Protein AF-A0A383SBF8-F1 (afdb_monomer)

Radius of gyration: 22.17 Å; Cα contacts (8 Å, |Δi|>4): 206; chains: 1; bounding box: 54×42×81 Å

pLDDT: mean 82.2, std 21.2, range [31.5, 98.69]

Structure (mmCIF, N/CA/C/O backbone):
data_AF-A0A383SBF8-F1
#
_entry.id   AF-A0A383SBF8-F1
#
loop_
_atom_site.group_PDB
_atom_site.id
_atom_site.type_symbol
_atom_site.label_atom_id
_atom_site.label_alt_id
_atom_site.label_comp_id
_atom_site.label_asym_id
_atom_site.label_entity_id
_atom_site.label_seq_id
_atom_site.pdbx_PDB_ins_code
_atom_site.Cartn_x
_atom_site.Cartn_y
_atom_site.Cartn_z
_atom_site.occupancy
_atom_site.B_iso_or_equiv
_atom_site.auth_seq_id
_atom_site.auth_comp_id
_atom_site.auth_asym_id
_atom_site.auth_atom_id
_atom_site.pdbx_PDB_model_num
ATOM 1 N N . MET A 1 1 ? 37.308 0.893 66.656 1.00 46.59 1 MET A N 1
ATOM 2 C CA . MET A 1 1 ? 37.696 0.322 65.347 1.00 46.59 1 MET A CA 1
ATOM 3 C C . MET A 1 1 ? 36.769 -0.837 65.009 1.00 46.59 1 MET A C 1
ATOM 5 O O . MET A 1 1 ? 36.796 -1.820 65.734 1.00 46.59 1 MET A O 1
ATOM 9 N N . ARG A 1 2 ? 35.959 -0.712 63.950 1.00 36.44 2 ARG A N 1
ATOM 10 C CA . ARG A 1 2 ? 35.568 -1.777 63.000 1.00 36.44 2 ARG A CA 1
ATOM 11 C C . ARG A 1 2 ? 34.685 -1.135 61.919 1.00 36.44 2 ARG A C 1
ATOM 13 O O . ARG A 1 2 ? 33.618 -0.617 62.218 1.00 36.44 2 ARG A O 1
ATOM 20 N N . ARG A 1 3 ? 35.213 -1.096 60.694 1.00 41.00 3 ARG A N 1
ATOM 21 C CA . ARG A 1 3 ? 34.527 -0.748 59.439 1.00 41.00 3 ARG A CA 1
ATOM 22 C C . ARG A 1 3 ? 33.856 -2.009 58.883 1.00 41.00 3 ARG A C 1
ATOM 24 O O . ARG A 1 3 ? 34.514 -3.041 58.927 1.00 41.00 3 ARG A O 1
ATOM 31 N N . VAL A 1 4 ? 32.664 -1.890 58.290 1.00 41.56 4 VAL A N 1
ATOM 32 C CA . VAL A 1 4 ? 32.116 -2.754 57.210 1.00 41.56 4 VAL A CA 1
ATOM 33 C C . VAL A 1 4 ? 31.088 -1.885 56.447 1.00 41.56 4 VAL A C 1
ATOM 35 O O . VAL A 1 4 ? 30.124 -1.449 57.061 1.00 41.56 4 VAL A O 1
ATOM 38 N N . ILE A 1 5 ? 31.452 -1.227 55.339 1.00 41.72 5 ILE A N 1
ATOM 39 C CA . ILE A 1 5 ? 31.302 -1.589 53.905 1.00 41.72 5 ILE A CA 1
ATOM 40 C C . ILE A 1 5 ? 29.841 -1.724 53.419 1.00 41.72 5 ILE A C 1
ATOM 42 O O . ILE A 1 5 ? 29.125 -2.647 53.790 1.00 41.72 5 ILE A O 1
ATOM 46 N N . THR A 1 6 ? 29.478 -0.793 52.530 1.00 43.06 6 THR A N 1
ATOM 47 C CA . THR A 1 6 ? 28.297 -0.693 51.652 1.00 43.06 6 THR A CA 1
ATOM 48 C C . THR A 1 6 ? 28.365 -1.654 50.462 1.00 43.06 6 THR A C 1
ATOM 50 O O . THR A 1 6 ? 29.420 -1.685 49.844 1.00 43.06 6 THR A O 1
ATOM 53 N N . VAL A 1 7 ? 27.251 -2.304 50.084 1.00 38.41 7 VAL A N 1
ATOM 54 C CA . VAL A 1 7 ? 26.750 -2.649 48.716 1.00 38.41 7 VAL A CA 1
ATOM 55 C C . VAL A 1 7 ? 25.300 -3.135 48.940 1.00 38.41 7 VAL A C 1
ATOM 57 O O . VAL A 1 7 ? 25.074 -3.842 49.911 1.00 38.41 7 VAL A O 1
ATOM 60 N N . GLY A 1 8 ? 24.235 -2.857 48.193 1.00 31.50 8 GLY A N 1
ATOM 61 C CA . GLY A 1 8 ? 23.952 -2.191 46.926 1.00 31.50 8 GLY A CA 1
ATOM 62 C C . GLY A 1 8 ? 22.516 -2.610 46.549 1.00 31.50 8 GLY A C 1
ATOM 63 O O . GLY A 1 8 ? 22.103 -3.719 46.880 1.00 31.50 8 GLY A O 1
ATOM 64 N N . ALA A 1 9 ? 21.739 -1.747 45.896 1.00 42.06 9 ALA A N 1
ATOM 65 C CA . ALA A 1 9 ? 20.480 -2.141 45.262 1.00 42.06 9 ALA A CA 1
ATOM 66 C C . ALA A 1 9 ? 20.470 -1.570 43.842 1.00 42.06 9 ALA A C 1
ATOM 68 O O . ALA A 1 9 ? 20.679 -0.375 43.637 1.00 42.06 9 ALA A O 1
ATOM 69 N N . ILE A 1 10 ? 20.341 -2.480 42.880 1.00 43.59 10 ILE A N 1
ATOM 70 C CA . ILE A 1 10 ? 20.483 -2.278 41.439 1.00 43.59 10 ILE A CA 1
ATOM 71 C C . ILE A 1 10 ? 19.151 -1.795 40.840 1.00 43.59 10 ILE A C 1
ATOM 73 O O . ILE A 1 10 ? 18.074 -2.176 41.289 1.00 43.59 10 ILE A O 1
ATOM 77 N N . LEU A 1 11 ? 19.290 -0.945 39.823 1.00 42.75 11 LEU A N 1
ATOM 78 C CA . LEU A 1 11 ? 18.299 -0.319 38.943 1.00 42.75 11 LEU A CA 1
ATOM 79 C C . LEU A 1 11 ? 17.355 -1.297 38.213 1.00 42.75 11 LEU A C 1
ATOM 81 O O . LEU A 1 11 ? 17.805 -2.330 37.729 1.00 42.75 11 LEU A O 1
ATOM 85 N N . ALA A 1 12 ? 16.105 -0.875 37.990 1.00 41.22 12 ALA A N 1
ATOM 86 C CA . ALA A 1 12 ? 15.278 -1.157 36.801 1.00 41.22 12 ALA A CA 1
ATOM 87 C C . ALA A 1 12 ? 14.037 -0.240 36.869 1.00 41.22 12 ALA A C 1
ATOM 89 O O . ALA A 1 12 ? 13.464 -0.088 37.939 1.00 41.22 12 ALA A O 1
ATOM 90 N N . GLY A 1 13 ? 13.541 0.436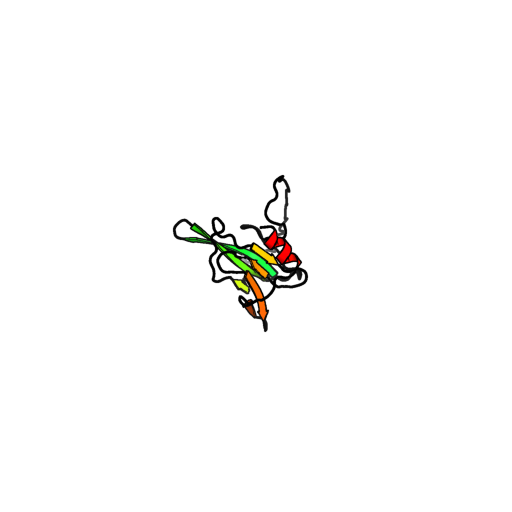 35.841 1.00 34.66 13 GLY A N 1
ATOM 91 C CA . GLY A 1 13 ? 13.870 0.532 34.429 1.00 34.66 13 GLY A CA 1
ATOM 92 C C . GLY A 1 13 ? 13.059 1.712 33.872 1.00 34.66 13 GLY A C 1
ATOM 93 O O . GLY A 1 13 ? 12.042 2.116 34.432 1.00 34.66 13 GLY A O 1
ATOM 94 N N . VAL A 1 14 ? 13.588 2.318 32.823 1.00 42.81 14 VAL A N 1
ATOM 95 C CA . VAL A 1 14 ? 13.196 3.602 32.241 1.00 42.81 14 VAL A CA 1
ATOM 96 C C . VAL A 1 14 ? 11.816 3.523 31.570 1.00 42.81 14 VAL A C 1
ATOM 98 O O . VAL A 1 14 ? 11.639 2.756 30.631 1.00 42.81 14 VAL A O 1
ATOM 101 N N . ALA A 1 15 ? 10.857 4.347 32.002 1.00 38.09 15 ALA A N 1
ATOM 102 C CA . ALA A 1 15 ? 9.624 4.605 31.257 1.00 38.09 15 ALA A CA 1
ATOM 103 C C . ALA A 1 15 ? 9.811 5.880 30.422 1.00 38.09 15 ALA A C 1
ATOM 105 O O . ALA A 1 15 ? 9.608 6.989 30.912 1.00 38.09 15 ALA A O 1
ATOM 106 N N . VAL A 1 16 ? 10.250 5.733 29.171 1.00 40.31 16 VAL A N 1
ATOM 107 C CA . VAL A 1 16 ? 10.229 6.833 28.196 1.00 40.31 16 VAL A CA 1
ATOM 108 C C . VAL A 1 1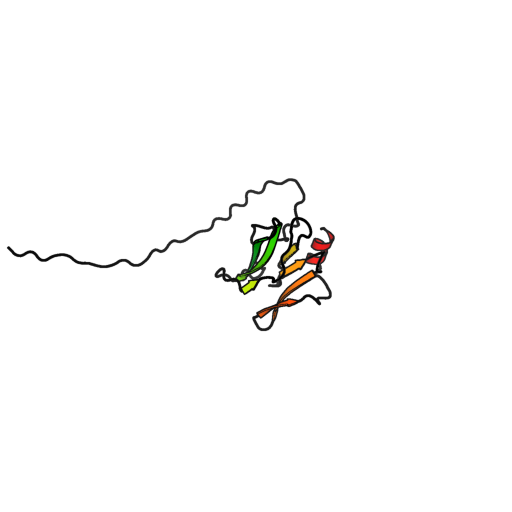6 ? 8.897 6.755 27.463 1.00 40.31 16 VAL A C 1
ATOM 110 O O . VAL A 1 16 ? 8.678 5.885 26.626 1.00 40.31 16 VAL A O 1
ATOM 113 N N . VAL A 1 17 ? 7.990 7.663 27.812 1.00 43.12 17 VAL A N 1
ATOM 114 C CA . VAL A 1 17 ? 6.775 7.929 27.040 1.00 43.12 17 VAL A CA 1
ATOM 115 C C . VAL A 1 17 ? 7.198 8.756 25.829 1.00 43.12 17 VAL A C 1
ATOM 117 O O . VAL A 1 17 ? 7.461 9.950 25.959 1.00 43.12 17 VAL A O 1
ATOM 120 N N . VAL A 1 18 ? 7.312 8.129 24.657 1.00 40.31 18 VAL A N 1
ATOM 121 C CA . VAL A 1 18 ? 7.491 8.865 23.398 1.00 40.31 18 VAL A CA 1
ATOM 122 C C . VAL A 1 18 ? 6.109 9.275 22.903 1.00 40.31 18 VAL A C 1
ATOM 124 O O . VAL A 1 18 ? 5.383 8.487 22.308 1.00 40.31 18 VAL A O 1
ATOM 127 N N . LEU A 1 19 ? 5.732 10.518 23.191 1.00 41.50 19 LEU A N 1
ATOM 128 C CA . LEU A 1 19 ? 4.578 11.169 22.584 1.00 41.50 19 LEU A CA 1
ATOM 129 C C . LEU A 1 19 ? 5.003 11.674 21.197 1.00 41.50 19 LEU A C 1
ATOM 131 O O . LEU A 1 19 ? 5.675 12.699 21.093 1.00 41.50 19 LEU A O 1
ATOM 135 N N . ALA A 1 20 ? 4.655 10.945 20.137 1.00 45.81 20 ALA A N 1
ATOM 136 C CA . ALA A 1 20 ? 4.853 11.424 18.773 1.00 45.81 20 ALA A CA 1
ATOM 137 C C . ALA A 1 20 ? 3.802 12.503 18.465 1.00 45.81 20 ALA A C 1
ATOM 139 O O . ALA A 1 20 ? 2.611 12.222 18.347 1.00 45.81 20 ALA A O 1
ATOM 140 N N . VAL A 1 21 ? 4.245 13.757 18.387 1.00 40.44 21 VAL A N 1
ATOM 141 C CA . VAL A 1 21 ? 3.432 14.892 17.941 1.00 40.44 21 VAL A CA 1
ATOM 142 C C . VAL A 1 21 ? 3.508 14.945 16.417 1.00 40.44 21 VAL A C 1
ATOM 144 O O . VAL A 1 21 ? 4.579 15.182 15.865 1.00 40.44 21 VAL A O 1
ATOM 147 N N . VAL A 1 22 ? 2.381 14.738 15.736 1.00 49.28 22 VAL A N 1
ATOM 148 C CA . VAL A 1 22 ? 2.268 14.980 14.291 1.00 49.28 22 VAL A CA 1
ATOM 149 C C . VAL A 1 22 ? 2.039 16.477 14.084 1.00 49.28 22 VAL A C 1
ATOM 151 O O . VAL A 1 22 ? 1.000 17.009 14.469 1.00 49.28 22 VAL A O 1
ATOM 154 N N . ILE A 1 23 ? 3.018 17.172 13.501 1.00 46.75 23 ILE A N 1
ATOM 155 C CA . ILE A 1 23 ? 2.866 18.558 13.042 1.00 46.75 23 ILE A CA 1
ATOM 156 C C . ILE A 1 23 ? 2.625 18.513 11.534 1.00 46.75 23 ILE A C 1
ATOM 158 O O . ILE A 1 23 ? 3.561 18.295 10.770 1.00 46.75 23 ILE A O 1
ATOM 162 N N . ALA A 1 24 ? 1.390 18.759 11.102 1.00 48.00 24 ALA A N 1
ATOM 163 C CA . ALA A 1 24 ? 1.094 19.045 9.702 1.00 48.00 24 ALA A CA 1
ATOM 164 C C . ALA A 1 24 ? 1.074 20.569 9.500 1.00 48.00 24 ALA A C 1
ATOM 166 O O . ALA A 1 24 ? 0.112 21.243 9.869 1.00 48.00 24 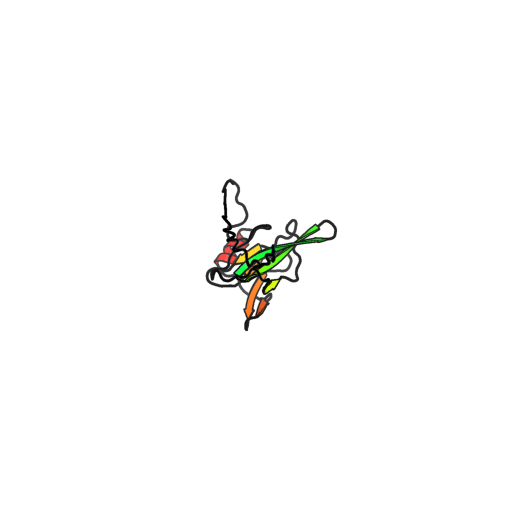ALA A O 1
ATOM 167 N N . VAL A 1 25 ? 2.150 21.131 8.940 1.00 42.62 25 VAL A N 1
ATOM 168 C CA . VAL A 1 25 ? 2.124 22.490 8.375 1.00 42.62 25 VAL A CA 1
ATOM 169 C C . VAL A 1 25 ? 1.648 22.364 6.932 1.00 42.62 25 VAL A C 1
ATOM 171 O O . VAL A 1 25 ? 2.407 21.949 6.062 1.00 42.62 25 VAL A O 1
ATOM 174 N N . ALA A 1 26 ? 0.386 22.704 6.678 1.00 43.00 26 ALA A N 1
ATOM 175 C CA . ALA A 1 26 ? -0.166 22.725 5.331 1.00 43.00 26 ALA A CA 1
ATOM 176 C C . ALA A 1 26 ? 0.166 24.057 4.643 1.00 43.00 26 ALA A C 1
ATOM 178 O O . ALA A 1 26 ? -0.400 25.098 4.980 1.00 43.00 26 ALA A O 1
ATOM 179 N N . VAL A 1 27 ? 1.058 24.025 3.654 1.00 54.44 27 VAL A N 1
ATOM 180 C CA . VAL A 1 27 ? 1.139 25.058 2.613 1.00 54.44 27 VAL A CA 1
ATOM 181 C C . VAL A 1 27 ? 1.332 24.359 1.273 1.00 54.44 27 VAL A C 1
ATOM 183 O O . VAL A 1 27 ? 2.425 23.871 1.013 1.00 54.44 27 VAL A O 1
ATOM 186 N N . ALA A 1 28 ? 0.311 24.345 0.410 1.00 50.09 28 ALA A N 1
ATOM 187 C CA . ALA A 1 28 ? 0.511 24.169 -1.031 1.00 50.09 28 ALA A CA 1
ATOM 188 C C . ALA A 1 28 ? -0.722 24.582 -1.851 1.00 50.09 28 ALA A C 1
ATOM 190 O O . ALA A 1 28 ? -1.832 24.110 -1.625 1.00 50.09 28 ALA A O 1
ATOM 191 N N . THR A 1 29 ? -0.492 25.441 -2.846 1.00 61.53 29 THR A N 1
ATOM 192 C CA . THR A 1 29 ? -1.398 25.743 -3.960 1.00 61.53 29 THR A CA 1
ATOM 193 C C . THR A 1 29 ? -0.864 25.065 -5.228 1.00 61.53 29 THR A C 1
ATOM 195 O O . THR A 1 29 ? -0.120 25.677 -5.991 1.00 61.53 29 THR A O 1
ATOM 198 N N . ALA A 1 30 ? -1.206 23.790 -5.409 1.00 54.12 30 ALA A N 1
ATOM 199 C CA . ALA A 1 30 ? -1.206 23.001 -6.649 1.00 54.12 30 ALA A CA 1
ATOM 200 C C . ALA A 1 30 ? -2.015 21.721 -6.344 1.00 54.12 30 ALA A C 1
ATOM 202 O O . ALA A 1 30 ? -1.935 21.262 -5.202 1.00 54.12 30 ALA A O 1
ATOM 203 N N . PRO A 1 31 ? -2.804 21.147 -7.274 1.00 56.97 31 PRO A N 1
ATOM 204 C CA . PRO A 1 31 ? -3.447 19.866 -7.008 1.00 56.97 31 PRO A CA 1
ATOM 205 C C . PRO A 1 31 ? -2.354 18.791 -6.986 1.00 56.97 31 PRO A C 1
ATOM 207 O O . PRO A 1 31 ? -1.813 18.417 -8.024 1.00 56.97 31 PRO A O 1
ATOM 210 N N . GLY A 1 32 ? -1.952 18.390 -5.780 1.00 63.41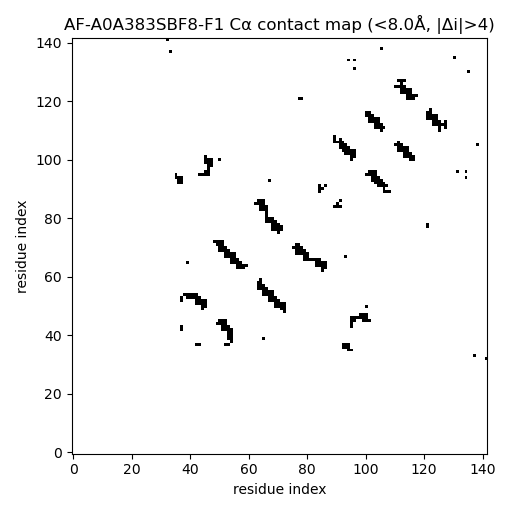 32 GLY A N 1
ATOM 211 C CA . GLY A 1 32 ? -1.155 17.188 -5.559 1.00 63.41 32 GLY A CA 1
ATOM 212 C C . GLY A 1 32 ? -1.989 15.929 -5.824 1.00 63.41 32 GLY A C 1
ATOM 213 O O . GLY A 1 32 ? -3.145 16.049 -6.238 1.00 63.41 32 GLY A O 1
ATOM 214 N N . PRO A 1 33 ? -1.430 14.728 -5.589 1.00 75.31 33 PRO A N 1
ATOM 215 C CA . PRO A 1 33 ? -2.233 13.509 -5.601 1.00 75.31 33 PRO A CA 1
ATOM 216 C C . PRO A 1 33 ? -3.438 13.657 -4.663 1.00 75.31 33 PRO A C 1
ATOM 218 O O . PRO A 1 33 ? -3.378 14.425 -3.695 1.00 75.31 33 PRO A O 1
ATOM 221 N N . ASP A 1 34 ? -4.526 12.939 -4.963 1.00 88.44 34 ASP A N 1
ATOM 222 C CA . ASP A 1 34 ? -5.693 12.908 -4.081 1.00 88.44 34 ASP A CA 1
ATOM 223 C C . ASP A 1 34 ? -5.245 12.622 -2.639 1.00 88.44 34 ASP A C 1
ATOM 225 O O . ASP A 1 34 ? -4.350 11.808 -2.406 1.00 88.44 34 ASP A O 1
ATOM 229 N N . ALA A 1 35 ? -5.839 13.316 -1.668 1.00 86.88 35 ALA A N 1
ATOM 230 C CA . ALA A 1 35 ? -5.419 13.240 -0.274 1.00 86.88 35 ALA A CA 1
ATOM 231 C C . ALA A 1 35 ? -5.521 11.822 0.319 1.00 86.88 35 ALA A C 1
ATOM 233 O O . ALA A 1 35 ? -4.889 11.569 1.348 1.00 86.88 35 ALA A O 1
ATOM 234 N N . ALA A 1 36 ? -6.302 10.924 -0.289 1.00 91.06 36 ALA A N 1
ATOM 235 C CA . ALA A 1 36 ? -6.404 9.518 0.083 1.00 91.06 36 ALA A CA 1
ATOM 236 C C . ALA A 1 36 ? -5.232 8.659 -0.430 1.00 91.06 36 ALA A C 1
ATOM 238 O O . ALA A 1 36 ? -4.957 7.602 0.141 1.00 91.06 36 ALA A O 1
ATOM 239 N N . VAL A 1 37 ? -4.522 9.106 -1.470 1.00 93.62 37 VAL A N 1
ATOM 240 C CA . VAL A 1 37 ? -3.370 8.393 -2.031 1.00 93.62 37 VAL A CA 1
ATOM 241 C C . VAL A 1 37 ? -2.163 8.569 -1.113 1.00 93.62 37 VAL A C 1
ATOM 243 O O . VAL A 1 37 ? -1.739 9.683 -0.807 1.00 93.62 37 VAL A O 1
ATOM 246 N N . LEU A 1 38 ? -1.594 7.448 -0.677 1.00 94.62 38 LEU A N 1
ATOM 247 C CA . LEU A 1 38 ? -0.358 7.411 0.093 1.00 94.62 38 LEU A CA 1
ATOM 248 C C . LEU A 1 38 ? 0.797 7.994 -0.731 1.00 94.62 38 LEU A C 1
ATOM 250 O O . LEU A 1 38 ? 1.036 7.588 -1.869 1.00 94.62 38 LEU A O 1
ATOM 254 N N . VAL A 1 39 ? 1.542 8.906 -0.114 1.00 92.19 39 VAL A N 1
ATOM 255 C CA . VAL A 1 39 ? 2.755 9.505 -0.674 1.00 92.19 39 VAL A CA 1
ATOM 256 C C . VAL A 1 39 ? 3.980 8.844 -0.044 1.00 92.19 39 VAL A C 1
ATOM 258 O O . VAL A 1 39 ? 3.963 8.475 1.131 1.00 92.19 39 VAL A O 1
ATOM 261 N N . ASP A 1 40 ? 5.050 8.682 -0.820 1.00 91.38 40 ASP A N 1
ATOM 262 C CA . ASP A 1 40 ? 6.321 8.170 -0.305 1.00 91.38 40 ASP A CA 1
ATOM 263 C C . ASP A 1 40 ? 6.870 9.047 0.838 1.00 91.38 40 ASP A C 1
ATOM 265 O O . ASP A 1 40 ? 6.813 10.277 0.792 1.00 91.38 40 ASP A O 1
ATOM 269 N N . GLY A 1 41 ? 7.362 8.401 1.895 1.00 92.00 41 GLY A N 1
ATOM 270 C CA . GLY A 1 41 ? 7.742 9.035 3.160 1.00 92.00 41 GLY A CA 1
ATOM 271 C C . GLY A 1 41 ? 6.583 9.345 4.120 1.00 92.00 41 GLY A C 1
ATOM 272 O O . GLY A 1 41 ? 6.839 9.732 5.263 1.00 92.00 41 GLY A O 1
ATOM 273 N N . GLU A 1 42 ? 5.325 9.155 3.710 1.00 94.50 42 GLU A N 1
ATOM 274 C CA . GLU A 1 42 ? 4.163 9.220 4.601 1.00 94.50 42 GLU A CA 1
ATOM 275 C C . GLU A 1 42 ? 3.752 7.833 5.114 1.00 94.50 42 GLU A C 1
ATOM 277 O O . GLU A 1 42 ? 4.175 6.786 4.626 1.00 94.50 42 GLU A O 1
ATOM 282 N N . SER A 1 43 ? 2.869 7.838 6.112 1.00 96.12 43 SER A N 1
ATOM 283 C CA . SER A 1 43 ? 2.131 6.652 6.537 1.00 96.12 43 SER A CA 1
ATOM 284 C C . SER A 1 43 ? 0.646 6.983 6.624 1.00 96.12 43 SER A C 1
ATOM 286 O O . SER A 1 43 ? 0.266 8.122 6.913 1.00 96.12 43 SER A O 1
ATOM 288 N N . ARG A 1 44 ? -0.210 5.997 6.352 1.00 96.88 44 ARG A N 1
ATOM 289 C CA . ARG A 1 44 ? -1.6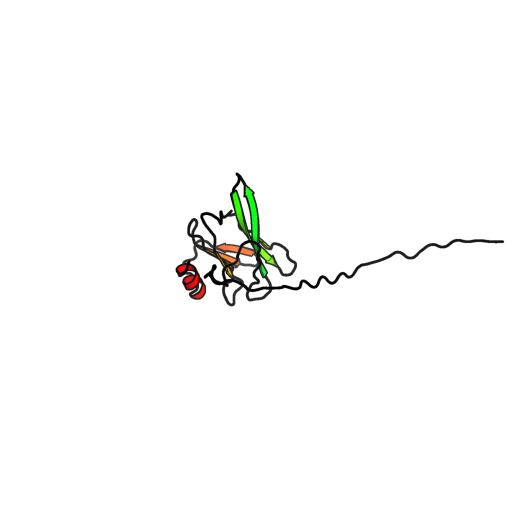68 6.150 6.363 1.00 96.88 44 ARG A CA 1
ATOM 290 C C . ARG A 1 44 ? -2.318 5.004 7.111 1.00 96.88 44 ARG A C 1
ATOM 292 O O . ARG A 1 44 ? -2.064 3.835 6.829 1.00 96.88 44 ARG A O 1
ATOM 299 N N . THR A 1 45 ? -3.169 5.349 8.063 1.00 97.38 45 THR A N 1
ATOM 300 C CA . THR A 1 45 ? -3.884 4.379 8.888 1.00 97.38 45 THR A CA 1
ATOM 301 C C . THR A 1 45 ? -5.151 3.906 8.178 1.00 97.38 45 THR A C 1
ATOM 303 O O . THR A 1 45 ? -5.879 4.709 7.602 1.00 97.38 45 THR A O 1
ATOM 306 N N . SER A 1 46 ? -5.411 2.604 8.248 1.00 97.19 46 SER A N 1
ATOM 307 C CA . SER A 1 46 ? -6.669 1.962 7.843 1.00 97.19 46 SER A CA 1
ATOM 308 C C . SER A 1 46 ? -7.887 2.506 8.602 1.00 97.19 46 SER A C 1
ATOM 310 O O . SER A 1 46 ? -7.752 3.055 9.701 1.00 97.19 46 SER A O 1
ATOM 312 N N . SER A 1 47 ? -9.091 2.293 8.058 1.00 92.69 47 SER A N 1
ATOM 313 C CA . SER A 1 47 ? -10.346 2.759 8.672 1.00 92.69 47 SER A CA 1
ATOM 314 C C . SER A 1 47 ? -10.564 2.197 10.088 1.00 92.69 47 SER A C 1
ATOM 316 O O . SER A 1 47 ? -10.993 2.914 10.994 1.00 92.69 47 SER A O 1
ATOM 318 N N . SER A 1 48 ? -10.172 0.942 10.345 1.00 95.94 48 SER A N 1
ATOM 319 C CA . SER A 1 48 ? -10.284 0.339 11.683 1.00 95.94 48 SER A CA 1
ATOM 320 C C . SER A 1 48 ? -9.289 0.898 12.710 1.00 95.94 48 SER A C 1
ATOM 322 O O . SER A 1 48 ? -9.394 0.632 13.916 1.00 95.94 48 SER A O 1
ATOM 324 N N . GLY A 1 49 ? -8.267 1.623 12.252 1.00 97.12 49 GLY A N 1
ATOM 325 C CA . GLY A 1 49 ? -7.156 2.051 13.086 1.00 97.12 49 GLY A CA 1
ATOM 326 C C . GLY A 1 49 ? -6.249 0.908 13.551 1.00 97.12 49 GLY A C 1
ATOM 327 O O . GLY A 1 49 ? -5.479 1.110 14.491 1.00 97.12 49 GLY A O 1
ATOM 328 N N . GLN A 1 50 ? -6.388 -0.311 13.019 1.00 97.50 50 GLN A N 1
ATOM 329 C CA . GLN A 1 50 ? -5.578 -1.474 13.418 1.00 97.50 50 GLN A CA 1
ATOM 330 C C . GLN A 1 50 ? -4.295 -1.604 12.601 1.00 97.50 50 GLN A C 1
ATOM 332 O O . GLN A 1 50 ? -3.314 -2.168 13.087 1.00 97.50 50 GLN A O 1
ATOM 337 N N . TYR A 1 51 ? -4.310 -1.065 11.386 1.00 98.38 51 TYR A N 1
ATOM 338 C CA . TYR A 1 51 ? -3.217 -1.191 10.439 1.00 98.38 51 TYR A CA 1
ATOM 339 C C . TYR A 1 51 ? -2.774 0.154 9.895 1.00 98.38 51 TYR A C 1
ATOM 341 O O . TYR A 1 51 ? -3.583 1.078 9.767 1.00 98.38 51 TYR A O 1
ATOM 349 N N . THR A 1 52 ? -1.506 0.218 9.514 1.00 98.50 52 THR A N 1
ATOM 350 C CA . THR A 1 52 ? -0.892 1.362 8.846 1.00 98.50 52 THR A CA 1
ATOM 351 C C . THR A 1 52 ? -0.212 0.886 7.573 1.00 98.50 52 THR A C 1
ATOM 353 O O . THR A 1 52 ? 0.503 -0.113 7.599 1.00 98.50 52 THR A O 1
ATOM 356 N N . ALA A 1 53 ? -0.428 1.600 6.473 1.00 98.50 53 ALA A N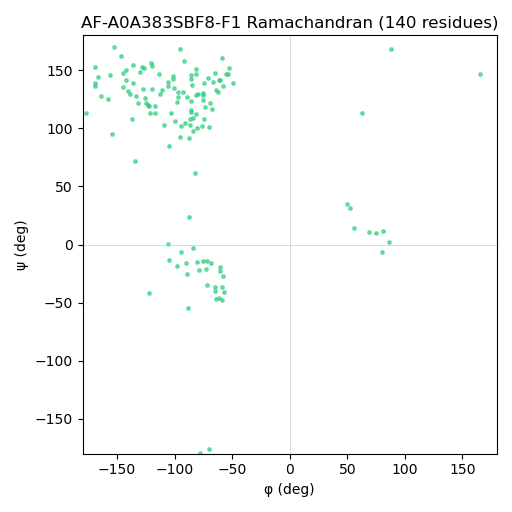 1
ATOM 357 C CA . ALA A 1 53 ? 0.311 1.429 5.234 1.00 98.50 53 ALA A CA 1
ATOM 358 C C . ALA A 1 53 ? 1.373 2.522 5.103 1.00 98.50 53 ALA A C 1
ATOM 360 O O . ALA A 1 53 ? 1.138 3.673 5.472 1.00 98.50 53 ALA A O 1
ATOM 361 N N . GLU A 1 54 ? 2.527 2.160 4.569 1.00 98.19 54 GLU A N 1
ATOM 362 C CA . GLU A 1 54 ? 3.608 3.075 4.202 1.00 98.19 54 GLU A CA 1
ATOM 363 C C . GLU A 1 54 ? 4.414 2.458 3.055 1.00 98.19 54 GLU A C 1
ATOM 365 O O . GLU A 1 54 ? 4.237 1.281 2.725 1.00 98.19 54 GLU A O 1
ATOM 370 N N . PHE A 1 55 ? 5.301 3.244 2.455 1.00 98.00 55 PHE A N 1
ATOM 371 C CA . PHE A 1 55 ? 6.290 2.725 1.522 1.00 98.00 55 PHE A CA 1
ATOM 372 C C . PHE A 1 55 ? 7.587 2.400 2.257 1.00 98.00 55 PHE A C 1
ATOM 374 O O . PHE A 1 55 ? 8.122 3.216 3.005 1.00 98.00 55 PHE A O 1
ATOM 381 N N . PHE A 1 56 ? 8.111 1.207 2.007 1.00 97.56 56 PHE A N 1
ATOM 382 C CA . PHE A 1 56 ? 9.540 0.961 2.133 1.00 97.56 56 PHE A CA 1
ATOM 383 C C . PHE A 1 56 ? 10.199 1.200 0.782 1.00 97.56 56 PHE A C 1
ATOM 385 O O . PHE A 1 56 ? 9.545 1.142 -0.260 1.00 97.56 56 PHE A O 1
ATOM 392 N N . SER A 1 57 ? 11.499 1.471 0.807 1.00 95.62 57 SER A N 1
ATOM 393 C CA . SER A 1 57 ? 12.257 1.758 -0.3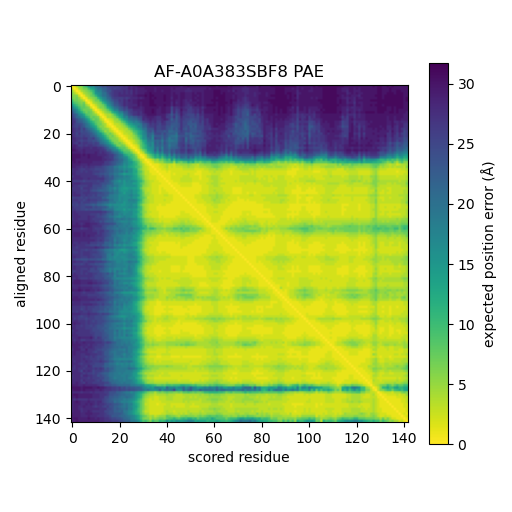98 1.00 95.62 57 SER A CA 1
ATOM 394 C C . SER A 1 57 ? 13.600 1.052 -0.429 1.00 95.62 57 SER A C 1
ATOM 396 O O . SER A 1 57 ? 14.178 0.683 0.598 1.00 95.62 57 SER A O 1
ATOM 398 N N . GLU A 1 58 ? 14.075 0.840 -1.646 1.00 95.31 58 GLU A N 1
ATOM 399 C CA . GLU A 1 58 ? 15.384 0.297 -1.952 1.00 95.31 58 GLU A CA 1
ATOM 400 C C . GLU A 1 58 ? 15.947 0.996 -3.187 1.00 95.31 58 GLU A C 1
ATOM 402 O O . GLU A 1 58 ? 15.230 1.290 -4.145 1.00 95.31 58 GLU A O 1
ATOM 407 N N . ASP A 1 59 ? 17.250 1.258 -3.166 1.00 94.12 59 ASP A N 1
ATOM 408 C CA . ASP A 1 59 ? 17.954 1.787 -4.326 1.00 94.12 59 ASP A CA 1
ATOM 409 C C . ASP A 1 59 ? 18.639 0.631 -5.060 1.00 94.12 59 ASP A C 1
ATOM 411 O O . ASP A 1 59 ? 19.460 -0.090 -4.486 1.00 94.12 59 ASP A O 1
ATOM 415 N N . SER A 1 60 ? 18.319 0.459 -6.341 1.00 91.62 60 SER A N 1
ATOM 416 C CA . SER A 1 60 ? 18.887 -0.594 -7.188 1.00 91.62 60 SER A CA 1
ATOM 417 C C . SER A 1 60 ? 19.166 -0.056 -8.587 1.00 91.62 60 SER A C 1
ATOM 419 O O . SER A 1 60 ? 18.336 0.639 -9.167 1.00 91.62 60 SER A O 1
ATOM 421 N N . ASP A 1 61 ? 20.361 -0.319 -9.122 1.00 91.12 61 ASP A N 1
ATOM 422 C CA . ASP A 1 61 ? 20.814 0.181 -10.431 1.00 91.12 61 ASP A CA 1
ATOM 423 C C . ASP A 1 61 ? 20.614 1.701 -10.637 1.00 91.12 61 ASP A C 1
ATOM 425 O O . ASP A 1 61 ? 20.326 2.178 -11.734 1.00 91.12 61 ASP A O 1
ATOM 429 N N . GLY A 1 62 ? 20.772 2.484 -9.562 1.00 91.06 62 GLY A N 1
ATOM 430 C CA . GLY A 1 62 ? 20.592 3.942 -9.574 1.00 91.06 62 GLY A CA 1
ATOM 431 C C . GLY A 1 62 ? 19.132 4.404 -9.618 1.00 91.06 62 GLY A C 1
ATOM 432 O O . GLY A 1 62 ? 18.878 5.593 -9.811 1.00 91.06 62 GLY A O 1
ATOM 433 N N . GLN A 1 63 ? 18.183 3.487 -9.442 1.00 92.25 63 GLN A N 1
ATOM 434 C CA . GLN A 1 63 ? 16.754 3.755 -9.397 1.00 92.25 63 GLN A CA 1
ATOM 435 C C . GLN A 1 63 ? 16.243 3.646 -7.964 1.00 92.25 63 GLN A C 1
ATOM 437 O O . GLN A 1 63 ? 16.584 2.699 -7.257 1.00 92.25 63 GLN A O 1
ATOM 442 N N . HIS A 1 64 ? 15.400 4.600 -7.573 1.00 92.00 64 HIS A N 1
ATOM 443 C CA . HIS A 1 64 ? 14.686 4.567 -6.305 1.00 92.00 64 HIS A CA 1
ATOM 444 C C . HIS A 1 64 ? 13.391 3.777 -6.479 1.00 92.00 64 HIS A C 1
ATOM 446 O O . HIS A 1 64 ? 12.466 4.232 -7.161 1.00 92.00 64 HIS A O 1
ATOM 452 N N . LEU A 1 65 ? 13.350 2.581 -5.907 1.00 94.88 65 LEU A N 1
ATOM 453 C CA . LEU A 1 65 ? 12.204 1.691 -5.973 1.00 94.88 65 LEU A CA 1
ATOM 454 C C . LEU A 1 65 ? 11.492 1.692 -4.629 1.00 94.88 65 LEU A C 1
ATOM 456 O O . LEU A 1 65 ? 12.129 1.657 -3.580 1.00 94.88 65 LEU A O 1
ATOM 460 N N . VAL A 1 66 ? 10.165 1.691 -4.664 1.00 96.19 66 VAL A N 1
ATOM 461 C CA . VAL A 1 66 ? 9.338 1.606 -3.460 1.00 96.19 66 VAL A CA 1
ATOM 462 C C . VAL A 1 66 ? 8.451 0.376 -3.507 1.00 96.19 66 VAL A C 1
ATOM 464 O O . VAL A 1 66 ? 8.108 -0.126 -4.577 1.00 96.19 66 VAL A O 1
ATOM 467 N N . TYR A 1 67 ? 8.028 -0.090 -2.343 1.00 97.44 67 TYR A N 1
ATOM 468 C CA . TYR A 1 67 ? 7.028 -1.135 -2.217 1.00 97.44 67 TYR A CA 1
ATOM 469 C C . TYR A 1 67 ? 6.158 -0.879 -0.986 1.00 97.44 67 TYR A C 1
ATOM 471 O O . TYR A 1 67 ? 6.671 -0.492 0.069 1.00 97.44 67 TYR A O 1
ATOM 479 N N . PRO A 1 68 ? 4.831 -1.033 -1.111 1.00 98.06 68 PRO A N 1
ATOM 480 C CA . PRO A 1 68 ? 3.936 -0.825 0.008 1.00 98.06 68 PRO A CA 1
ATOM 481 C C . PRO A 1 68 ? 4.083 -1.954 1.026 1.00 98.06 68 PRO A C 1
ATOM 483 O O . PRO A 1 68 ? 4.246 -3.126 0.676 1.00 98.06 68 PRO A O 1
ATOM 486 N N . VAL A 1 69 ? 3.971 -1.590 2.296 1.00 98.62 69 VAL A N 1
ATOM 487 C CA . VAL A 1 69 ? 3.913 -2.522 3.422 1.00 98.62 69 VAL A CA 1
ATOM 488 C C . VAL A 1 69 ? 2.688 -2.221 4.273 1.00 98.62 69 VAL A C 1
ATOM 490 O O . VAL A 1 69 ? 2.242 -1.077 4.344 1.00 98.62 69 VAL A O 1
ATOM 493 N N . ILE A 1 70 ? 2.160 -3.241 4.948 1.00 98.69 70 ILE A N 1
ATOM 494 C CA . ILE A 1 70 ? 1.132 -3.094 5.981 1.00 98.69 70 ILE A CA 1
ATOM 495 C C . ILE A 1 70 ? 1.753 -3.478 7.318 1.00 98.69 70 ILE A C 1
ATOM 497 O O . ILE A 1 70 ? 2.346 -4.550 7.463 1.00 98.69 70 ILE A O 1
ATOM 501 N N . LYS A 1 71 ? 1.584 -2.608 8.310 1.00 98.69 71 LYS A N 1
ATOM 502 C CA . LYS A 1 71 ? 1.996 -2.819 9.695 1.00 98.69 71 LYS A CA 1
ATOM 503 C C . LYS A 1 71 ? 0.792 -2.913 10.614 1.00 98.69 71 LYS A C 1
ATOM 505 O O . LYS A 1 71 ? -0.207 -2.234 10.387 1.00 98.69 71 LYS A O 1
ATOM 510 N N . ASP A 1 72 ? 0.898 -3.717 11.663 1.00 98.31 72 ASP A N 1
ATOM 511 C CA . ASP A 1 72 ? -0.062 -3.716 12.768 1.00 98.31 72 ASP A CA 1
ATOM 512 C C . ASP A 1 72 ? 0.166 -2.534 13.738 1.00 98.31 72 ASP A C 1
ATOM 514 O O . ASP A 1 72 ? 1.089 -1.728 13.583 1.00 98.31 72 ASP A O 1
ATOM 518 N N . ARG A 1 73 ? -0.656 -2.443 14.792 1.00 97.06 73 ARG A N 1
ATOM 519 C CA . ARG A 1 73 ? -0.529 -1.413 15.843 1.00 97.06 73 ARG A CA 1
ATOM 520 C C . ARG A 1 73 ? 0.790 -1.443 16.613 1.00 97.06 73 ARG A C 1
ATOM 522 O O . ARG A 1 73 ? 1.148 -0.436 17.221 1.00 97.06 73 ARG A O 1
ATOM 529 N N . ALA A 1 74 ? 1.476 -2.581 16.645 1.00 96.81 74 ALA A N 1
ATOM 530 C CA . ALA A 1 74 ? 2.788 -2.704 17.266 1.00 96.81 74 ALA A CA 1
ATOM 531 C C . ALA A 1 74 ? 3.919 -2.267 16.314 1.00 96.81 74 ALA A C 1
ATOM 533 O O . ALA A 1 74 ? 5.078 -2.227 16.725 1.00 96.81 74 ALA A O 1
ATOM 534 N N . GLY A 1 75 ? 3.592 -1.909 15.066 1.00 97.06 75 GLY A N 1
ATOM 535 C CA . GLY A 1 75 ? 4.550 -1.545 14.028 1.00 97.06 75 GLY A CA 1
ATOM 536 C C . GLY A 1 75 ? 5.191 -2.754 13.347 1.00 97.06 75 GLY A C 1
ATOM 537 O O . GLY A 1 75 ? 6.168 -2.584 12.616 1.00 97.06 75 GLY A O 1
ATOM 538 N N . ILE A 1 76 ? 4.673 -3.965 13.579 1.00 98.06 76 ILE A N 1
ATOM 539 C CA . ILE A 1 76 ? 5.177 -5.188 12.957 1.00 98.06 76 ILE A CA 1
ATOM 540 C C . ILE A 1 76 ? 4.630 -5.277 11.539 1.00 98.06 76 ILE A C 1
ATOM 542 O O . ILE A 1 76 ? 3.425 -5.153 11.330 1.00 98.06 76 ILE A O 1
ATOM 546 N N . VAL A 1 77 ? 5.515 -5.505 10.568 1.00 98.38 77 VAL A N 1
ATOM 547 C CA . VAL A 1 77 ? 5.127 -5.737 9.174 1.00 98.38 77 VAL A CA 1
ATOM 548 C C . VAL A 1 77 ? 4.382 -7.068 9.090 1.00 98.38 77 VAL A C 1
ATOM 550 O O . VAL A 1 77 ? 4.948 -8.121 9.376 1.00 98.38 77 VAL A O 1
ATOM 553 N N . VAL A 1 78 ? 3.109 -7.001 8.708 1.00 98.25 78 VAL A N 1
ATOM 554 C CA . VAL A 1 78 ? 2.212 -8.155 8.533 1.00 98.25 78 VAL A CA 1
ATOM 555 C C . VAL A 1 78 ? 1.981 -8.492 7.062 1.00 98.25 78 VAL A C 1
ATOM 557 O O . VAL A 1 78 ? 1.480 -9.568 6.754 1.00 98.25 78 VAL A O 1
ATOM 560 N N . TRP A 1 79 ? 2.361 -7.587 6.160 1.00 98.62 79 TRP A N 1
ATOM 561 C CA . TRP A 1 79 ? 2.400 -7.813 4.721 1.00 98.62 79 TRP A CA 1
ATOM 562 C C . TRP A 1 79 ? 3.396 -6.856 4.063 1.00 98.62 79 TRP A C 1
ATOM 564 O O . TRP A 1 79 ? 3.531 -5.707 4.486 1.00 98.62 79 TRP A O 1
ATOM 574 N N . SER A 1 80 ? 4.067 -7.321 3.016 1.00 98.38 80 SER A N 1
ATOM 575 C CA . SER A 1 80 ? 4.924 -6.524 2.140 1.00 98.38 80 SER A CA 1
ATOM 576 C C . SER A 1 80 ? 4.618 -6.925 0.710 1.00 98.38 80 SER A C 1
ATOM 578 O O . SER A 1 80 ? 4.475 -8.117 0.442 1.00 98.38 80 SER A O 1
ATOM 580 N N . ASP A 1 81 ? 4.546 -5.962 -0.207 1.00 97.44 81 ASP A N 1
ATOM 581 C CA . ASP A 1 81 ? 4.498 -6.313 -1.624 1.00 97.44 81 ASP A CA 1
ATOM 582 C C . ASP A 1 81 ? 5.814 -6.981 -2.029 1.00 97.44 81 ASP A C 1
ATOM 584 O O . ASP A 1 81 ? 6.887 -6.641 -1.517 1.00 97.44 81 ASP A O 1
ATOM 588 N N . ASP A 1 82 ? 5.731 -7.910 -2.972 1.00 95.44 82 ASP A N 1
ATOM 589 C CA . ASP A 1 82 ? 6.888 -8.532 -3.621 1.00 95.44 82 ASP A CA 1
ATOM 590 C C . ASP A 1 82 ? 7.312 -7.752 -4.875 1.00 95.44 82 ASP A C 1
ATOM 592 O O . ASP A 1 82 ? 8.437 -7.894 -5.350 1.00 95.44 82 ASP A O 1
ATOM 596 N N . GLU A 1 83 ? 6.438 -6.876 -5.377 1.00 94.62 83 GLU A N 1
ATOM 597 C CA . GLU A 1 83 ? 6.732 -5.988 -6.501 1.00 94.62 83 GLU A CA 1
ATOM 598 C C . GLU A 1 83 ? 7.515 -4.748 -6.052 1.00 94.62 83 GLU A C 1
ATOM 600 O O . GLU A 1 83 ? 7.376 -4.284 -4.916 1.00 94.62 83 GLU A O 1
ATOM 605 N N . ARG A 1 84 ? 8.339 -4.195 -6.948 1.00 94.94 84 ARG A N 1
ATOM 606 C CA . ARG A 1 84 ? 9.142 -2.984 -6.717 1.00 94.94 84 ARG A CA 1
ATOM 607 C C . ARG A 1 84 ? 8.771 -1.929 -7.747 1.00 94.94 84 ARG A C 1
ATOM 609 O O . ARG A 1 84 ? 9.012 -2.105 -8.937 1.00 94.94 84 ARG A O 1
ATOM 616 N N . TYR A 1 85 ? 8.165 -0.842 -7.289 1.00 94.19 85 TYR A N 1
ATOM 617 C CA . TYR A 1 85 ? 7.606 0.190 -8.152 1.00 94.19 85 TYR A CA 1
ATOM 618 C C . TYR A 1 85 ? 8.574 1.351 -8.313 1.00 94.19 85 TYR A C 1
ATOM 620 O O . TYR A 1 85 ? 9.062 1.923 -7.338 1.00 94.19 85 TYR A O 1
ATOM 628 N N . LEU A 1 86 ? 8.791 1.752 -9.560 1.00 92.69 86 LEU A N 1
ATOM 629 C CA . LEU A 1 86 ? 9.555 2.944 -9.892 1.00 92.69 86 LEU A CA 1
ATOM 630 C C . LEU A 1 86 ? 8.629 4.167 -9.902 1.00 92.69 86 LEU A C 1
ATOM 632 O O . LEU A 1 86 ? 8.053 4.501 -10.937 1.00 92.69 86 LEU A O 1
ATOM 636 N N . GLN A 1 87 ? 8.496 4.857 -8.764 1.00 86.88 87 GLN A N 1
ATOM 637 C CA . GLN A 1 87 ? 7.557 5.986 -8.609 1.00 86.88 87 GLN A CA 1
ATOM 638 C C . GLN A 1 87 ? 7.780 7.133 -9.603 1.00 86.88 87 GLN A C 1
ATOM 640 O O . GLN A 1 87 ? 6.840 7.835 -9.961 1.00 86.88 87 GLN A O 1
ATOM 645 N N . SER A 1 88 ? 9.010 7.313 -10.087 1.00 87.38 88 SER A N 1
ATOM 646 C CA . SER A 1 88 ? 9.347 8.368 -11.046 1.00 87.38 88 SER A CA 1
ATOM 647 C C . SER A 1 88 ? 8.820 8.122 -12.465 1.00 87.38 88 SER A C 1
ATOM 649 O O . SER A 1 88 ? 8.709 9.080 -13.229 1.00 87.38 88 SER A O 1
ATOM 651 N N . ALA A 1 89 ? 8.509 6.873 -12.827 1.00 87.38 89 ALA A N 1
ATOM 652 C CA . ALA A 1 89 ? 8.081 6.497 -14.177 1.00 87.38 89 ALA A CA 1
ATOM 653 C C . ALA A 1 89 ? 6.708 5.812 -14.197 1.00 87.38 89 ALA A C 1
ATOM 655 O O . ALA A 1 89 ? 5.876 6.116 -15.050 1.00 87.38 89 ALA A O 1
ATOM 656 N N . HIS A 1 90 ? 6.468 4.913 -13.243 1.00 87.31 90 HIS A N 1
ATOM 657 C CA . HIS A 1 90 ? 5.265 4.091 -13.135 1.00 87.31 90 HIS A CA 1
ATOM 658 C C . HIS A 1 90 ? 4.771 4.100 -11.680 1.00 87.31 90 HIS A C 1
ATOM 660 O O . HIS A 1 90 ? 4.936 3.113 -10.956 1.00 87.31 90 HIS A O 1
ATOM 666 N N . PRO A 1 91 ? 4.213 5.232 -11.207 1.00 88.06 91 PRO A N 1
ATOM 667 C CA . PRO A 1 91 ? 3.774 5.359 -9.826 1.00 88.06 91 PRO A CA 1
ATOM 668 C C . PRO A 1 91 ? 2.639 4.386 -9.514 1.00 88.06 91 PRO A C 1
ATOM 670 O O . PRO A 1 91 ? 1.647 4.305 -10.244 1.00 88.06 91 PRO A O 1
ATOM 673 N N . VAL A 1 92 ? 2.755 3.690 -8.385 1.00 94.12 92 VAL A N 1
ATOM 674 C CA . VAL A 1 92 ? 1.638 2.949 -7.797 1.00 94.12 92 VAL A CA 1
ATOM 675 C C . VAL A 1 92 ? 0.874 3.871 -6.852 1.00 94.12 92 VAL A C 1
ATOM 677 O O . VAL A 1 92 ? 1.467 4.489 -5.968 1.00 94.12 92 VAL A O 1
ATOM 680 N N . GLY A 1 93 ? -0.437 3.974 -7.053 1.00 94.81 93 GLY A N 1
ATOM 681 C CA . GLY A 1 93 ? -1.345 4.604 -6.101 1.00 94.81 93 GLY A CA 1
ATOM 682 C C . GLY A 1 93 ? -1.680 3.603 -5.006 1.00 94.81 93 GLY A C 1
ATOM 683 O O . GLY A 1 93 ? -2.042 2.471 -5.309 1.00 94.81 93 GLY A O 1
ATOM 684 N N . VAL A 1 94 ? -1.533 3.990 -3.743 1.00 97.19 94 VAL A N 1
ATOM 685 C CA . VAL A 1 94 ? -1.801 3.107 -2.602 1.00 97.19 94 VAL A CA 1
ATOM 686 C C . VAL A 1 94 ? -2.855 3.753 -1.720 1.00 97.19 94 VAL A C 1
ATOM 688 O O . VAL A 1 94 ? -2.656 4.868 -1.246 1.00 97.19 94 VAL A O 1
ATOM 691 N N . ILE A 1 95 ? -3.995 3.082 -1.549 1.00 97.06 95 ILE A N 1
ATOM 692 C CA . ILE A 1 95 ? -5.200 3.673 -0.952 1.00 97.06 95 ILE A CA 1
ATOM 693 C C . ILE A 1 95 ? -5.851 2.661 -0.012 1.00 97.06 95 ILE A C 1
ATOM 695 O O . ILE A 1 95 ? -6.102 1.524 -0.403 1.00 97.06 95 ILE A O 1
ATOM 699 N N . TRP A 1 96 ? -6.155 3.056 1.224 1.00 97.56 96 TRP A N 1
ATOM 700 C CA . TRP A 1 96 ? -7.057 2.267 2.067 1.00 97.56 96 TRP A CA 1
ATOM 701 C C . TRP A 1 96 ? -8.491 2.458 1.590 1.00 97.56 96 TRP A C 1
ATOM 703 O O . TRP A 1 96 ? -8.935 3.592 1.440 1.00 97.56 96 TRP A O 1
ATOM 713 N N . GLN A 1 97 ? -9.220 1.364 1.390 1.00 95.75 97 GLN A N 1
ATOM 714 C CA . GLN A 1 97 ? -10.651 1.436 1.131 1.00 95.75 97 GLN A CA 1
ATOM 715 C C . GLN A 1 97 ? -11.374 2.065 2.325 1.00 95.75 97 GLN A C 1
ATOM 717 O O . GLN A 1 97 ? -11.058 1.769 3.482 1.00 95.75 97 GLN A O 1
ATOM 722 N N . GLU A 1 98 ? -12.386 2.883 2.053 1.00 92.12 98 GLU A N 1
ATOM 723 C CA . GLU A 1 98 ? -13.273 3.357 3.108 1.00 92.12 98 GLU A CA 1
ATOM 724 C C . GLU A 1 98 ? -13.983 2.178 3.800 1.00 92.12 98 GLU A C 1
ATOM 726 O O . GLU A 1 98 ? -14.352 1.176 3.177 1.00 92.12 98 GLU A O 1
ATOM 731 N N . ASP A 1 99 ? -14.134 2.292 5.123 1.00 91.94 99 ASP A N 1
ATOM 732 C CA . ASP A 1 99 ? -14.847 1.342 5.992 1.00 91.94 99 ASP A CA 1
ATOM 733 C C . ASP A 1 99 ? -14.390 -0.130 5.945 1.00 91.94 99 ASP A C 1
ATOM 735 O O . ASP A 1 99 ? -15.069 -1.014 6.475 1.00 91.94 99 ASP A O 1
ATOM 739 N N . ALA A 1 100 ? -13.218 -0.413 5.372 1.00 93.69 100 ALA A N 1
ATOM 740 C CA . ALA A 1 100 ? -12.658 -1.756 5.320 1.00 93.69 100 ALA A CA 1
ATOM 741 C C . ALA A 1 100 ? -11.130 -1.752 5.435 1.00 93.69 100 ALA A C 1
ATOM 743 O O . ALA A 1 100 ? -10.442 -0.876 4.918 1.00 93.69 100 ALA A O 1
ATOM 744 N N . ASP A 1 101 ? -10.583 -2.802 6.044 1.00 97.00 101 ASP A N 1
ATOM 745 C CA . ASP A 1 101 ? -9.138 -3.050 6.061 1.00 97.00 101 ASP A CA 1
ATOM 746 C C . ASP A 1 101 ? -8.713 -3.745 4.758 1.00 97.00 101 ASP A C 1
ATOM 748 O O . ASP A 1 101 ? -8.256 -4.888 4.744 1.00 97.00 101 ASP A O 1
ATOM 752 N N . VAL A 1 102 ? -8.926 -3.048 3.642 1.00 97.12 102 VAL A N 1
ATOM 753 C CA . VAL A 1 102 ? -8.537 -3.468 2.293 1.00 97.12 102 VAL A CA 1
ATOM 754 C C . VAL A 1 102 ? -7.643 -2.385 1.711 1.00 97.12 102 VAL A C 1
ATOM 756 O O . VAL A 1 102 ? -8.063 -1.236 1.588 1.00 97.12 102 VAL A O 1
ATOM 759 N N . LEU A 1 103 ? -6.412 -2.745 1.356 1.00 97.94 103 LEU A N 1
ATOM 760 C CA . LEU A 1 103 ? -5.470 -1.826 0.724 1.00 97.94 103 LEU A CA 1
ATOM 761 C C . LEU A 1 103 ? -5.505 -2.023 -0.789 1.00 97.94 103 LEU A C 1
ATOM 763 O O . LEU A 1 103 ? -5.326 -3.133 -1.277 1.00 97.94 103 LEU A O 1
ATOM 767 N N . TRP A 1 104 ? -5.703 -0.956 -1.539 1.00 97.56 104 TRP A N 1
ATOM 768 C CA . TRP A 1 104 ? -5.719 -0.965 -2.992 1.00 97.56 104 TRP A CA 1
ATOM 769 C C . TRP A 1 104 ? -4.405 -0.464 -3.552 1.00 97.56 104 TRP A C 1
ATOM 771 O O . TRP A 1 104 ? -3.875 0.545 -3.092 1.00 97.56 104 TRP A O 1
ATOM 781 N N . LEU A 1 105 ? -3.899 -1.181 -4.552 1.00 96.69 105 LEU A N 1
ATOM 782 C CA . LEU A 1 105 ? -2.685 -0.861 -5.285 1.00 96.69 105 LEU A CA 1
ATOM 783 C C . LEU A 1 105 ? -3.076 -0.611 -6.738 1.00 96.69 105 LEU A C 1
ATOM 785 O O . LEU A 1 105 ? -3.521 -1.528 -7.431 1.00 96.69 105 LEU A O 1
ATOM 789 N N . LEU A 1 106 ? -2.931 0.631 -7.178 1.00 94.69 106 LEU A N 1
ATOM 790 C CA . LEU A 1 106 ? -3.373 1.109 -8.477 1.00 94.69 106 LEU A CA 1
ATOM 791 C C . LEU A 1 106 ? -2.166 1.385 -9.365 1.00 94.69 106 LEU A C 1
ATOM 793 O O . LEU A 1 106 ? -1.464 2.390 -9.190 1.00 94.69 106 LEU A O 1
ATOM 797 N N . SER A 1 107 ? -1.896 0.473 -10.292 1.00 92.12 107 SER A N 1
ATOM 798 C CA . SER A 1 107 ? -0.749 0.547 -11.189 1.00 92.12 107 SER A CA 1
ATOM 799 C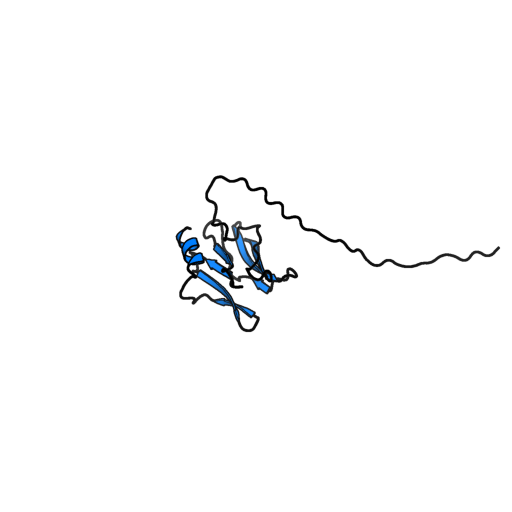 C . SER A 1 107 ? -1.208 0.447 -12.635 1.00 92.12 107 SER A C 1
ATOM 801 O O . SER A 1 107 ? -1.852 -0.522 -13.032 1.00 92.12 107 SER A O 1
ATOM 803 N N . SER A 1 108 ? -0.806 1.425 -13.443 1.00 88.62 108 SER A N 1
ATOM 804 C CA . SER A 1 108 ? -1.029 1.412 -14.889 1.00 88.62 108 SER A CA 1
ATOM 805 C C . SER A 1 108 ? -0.100 0.451 -15.638 1.00 88.62 108 SER A C 1
ATOM 807 O O . SER A 1 108 ? -0.362 0.147 -16.799 1.00 88.62 108 SER A O 1
ATOM 809 N N . ASP A 1 109 ? 0.966 -0.026 -14.989 1.00 89.00 109 ASP A N 1
ATOM 810 C CA . ASP A 1 109 ? 1.956 -0.929 -15.583 1.00 89.00 109 ASP A CA 1
ATOM 811 C C . ASP A 1 109 ? 1.548 -2.398 -15.406 1.00 89.00 109 ASP A C 1
ATOM 813 O O . ASP A 1 109 ? 1.388 -3.140 -16.374 1.00 89.00 109 ASP A O 1
ATOM 817 N N . ILE A 1 110 ? 1.289 -2.807 -14.159 1.00 87.75 110 ILE A N 1
ATOM 818 C CA . ILE A 1 110 ? 1.007 -4.213 -13.819 1.00 87.75 110 ILE A CA 1
ATOM 819 C C . ILE A 1 110 ? -0.468 -4.497 -13.504 1.00 87.75 110 ILE A C 1
ATOM 821 O O . ILE A 1 110 ? -0.829 -5.638 -13.214 1.00 87.75 110 ILE A O 1
ATOM 825 N N . GLY A 1 111 ? -1.320 -3.474 -13.574 1.00 91.25 111 GLY A N 1
ATOM 826 C CA . GLY A 1 111 ? -2.738 -3.556 -13.250 1.00 91.25 111 GLY A CA 1
ATOM 827 C C . GLY A 1 111 ? -3.050 -3.307 -11.775 1.00 91.25 111 GLY A C 1
ATOM 828 O O . GLY A 1 111 ? -2.178 -3.271 -10.902 1.00 91.25 111 GLY A O 1
ATOM 829 N N . ASN A 1 112 ? -4.341 -3.132 -11.507 1.00 94.50 112 ASN A N 1
ATOM 830 C CA . ASN A 1 112 ? -4.844 -2.858 -10.168 1.00 94.50 112 ASN A CA 1
ATOM 831 C C . ASN A 1 112 ? -4.976 -4.152 -9.365 1.00 94.50 112 ASN A C 1
ATOM 833 O O . ASN A 1 112 ? -5.296 -5.212 -9.898 1.00 94.50 112 ASN A O 1
ATOM 837 N N . SER A 1 113 ? -4.753 -4.059 -8.061 1.00 96.06 113 SER A N 1
ATOM 838 C CA . SER A 1 113 ? -4.921 -5.177 -7.138 1.00 96.06 113 SER A CA 1
ATOM 839 C C . SER A 1 113 ? -5.395 -4.685 -5.781 1.00 96.06 113 SER A C 1
ATOM 841 O O . SER A 1 113 ? -5.271 -3.503 -5.456 1.00 96.06 113 SER A O 1
ATOM 843 N N . ARG A 1 114 ? -5.924 -5.601 -4.974 1.00 96.38 114 ARG A N 1
ATOM 844 C CA . ARG A 1 114 ? -6.215 -5.338 -3.565 1.00 96.38 114 ARG A CA 1
ATOM 845 C C . ARG A 1 114 ? -5.431 -6.278 -2.670 1.00 96.38 114 ARG A C 1
ATOM 847 O O . ARG A 1 114 ? -5.126 -7.403 -3.048 1.00 96.38 114 ARG A O 1
ATOM 854 N N . VAL A 1 115 ? -5.175 -5.834 -1.457 1.00 97.88 115 VAL A N 1
ATOM 855 C CA . VAL A 1 115 ? -4.565 -6.602 -0.385 1.00 97.88 115 VAL A CA 1
ATOM 856 C C . VAL A 1 115 ? -5.594 -6.690 0.730 1.00 97.88 115 VAL A C 1
ATOM 858 O O . VAL A 1 115 ? -6.069 -5.672 1.234 1.00 97.88 115 VAL A O 1
ATOM 861 N N . VAL A 1 116 ? -5.997 -7.909 1.068 1.00 96.19 116 VAL A N 1
ATOM 862 C CA . VAL A 1 116 ? -7.082 -8.190 2.017 1.00 96.19 116 VAL A CA 1
ATOM 863 C C . VAL A 1 116 ? -6.726 -9.406 2.859 1.00 96.19 116 VAL A C 1
ATOM 865 O O . VAL A 1 116 ? -6.012 -10.293 2.395 1.00 96.19 116 VAL A O 1
ATOM 868 N N . GLN A 1 117 ? -7.218 -9.463 4.094 1.00 96.38 117 GLN A N 1
ATOM 869 C CA . GLN A 1 117 ? -7.087 -10.671 4.902 1.00 96.38 117 GLN A CA 1
ATOM 870 C C . GLN A 1 117 ? -8.058 -11.759 4.448 1.00 96.38 117 GLN A C 1
ATOM 872 O O . GLN A 1 117 ? -9.268 -11.543 4.376 1.00 96.38 117 GLN A O 1
ATOM 877 N N . VAL A 1 118 ? -7.521 -12.952 4.220 1.00 94.75 118 VAL A N 1
ATOM 878 C CA . VAL A 1 118 ? -8.266 -14.192 4.003 1.00 94.75 118 VAL A CA 1
ATOM 879 C C . VAL A 1 118 ? -7.755 -15.188 5.035 1.00 94.75 118 VAL A C 1
ATOM 881 O O . VAL A 1 118 ? -6.556 -15.424 5.123 1.00 94.75 118 VAL A O 1
ATOM 884 N N . ASP A 1 119 ? -8.647 -15.703 5.883 1.00 94.62 119 ASP A N 1
ATOM 885 C CA . ASP A 1 119 ? -8.302 -16.647 6.958 1.00 94.62 119 ASP A CA 1
ATOM 886 C C . ASP A 1 119 ? -7.161 -16.176 7.893 1.00 94.62 119 ASP A C 1
ATOM 888 O O . ASP A 1 119 ? -6.415 -16.974 8.456 1.00 94.62 119 ASP A O 1
ATOM 892 N N . GLY A 1 120 ? -7.055 -14.856 8.096 1.00 92.75 120 GLY A N 1
ATOM 893 C CA . GLY A 1 120 ? -6.044 -14.223 8.952 1.00 92.75 120 GLY A CA 1
ATOM 894 C C . GLY A 1 120 ? -4.706 -13.934 8.265 1.00 92.75 120 GLY A C 1
ATOM 895 O O . GLY A 1 120 ? -3.804 -13.405 8.911 1.00 92.75 120 GLY A O 1
ATOM 896 N N . GLU A 1 121 ? -4.577 -14.232 6.972 1.00 95.62 121 GLU A N 1
ATOM 897 C CA . GLU A 1 121 ? -3.387 -13.950 6.171 1.00 95.62 121 GLU A CA 1
ATOM 898 C C . GLU A 1 121 ? -3.666 -12.854 5.139 1.00 95.62 121 GLU A C 1
ATOM 900 O O . GLU A 1 121 ? -4.673 -12.875 4.430 1.00 95.62 121 GLU A O 1
ATOM 905 N N . TRP A 1 122 ? -2.766 -11.877 5.039 1.00 97.75 122 TRP A N 1
ATOM 906 C CA . TRP A 1 122 ? -2.858 -10.827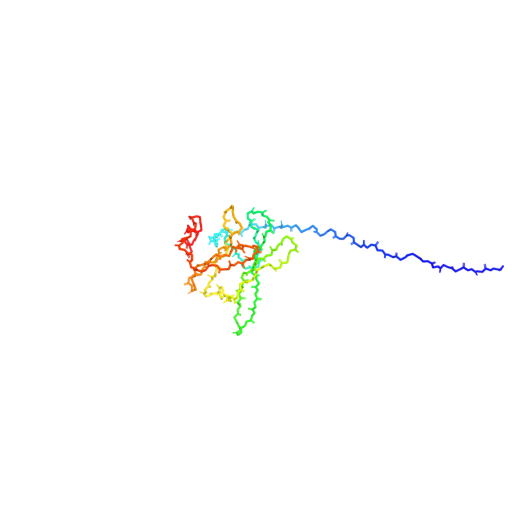 4.030 1.00 97.75 122 TRP A CA 1
ATOM 907 C C . TRP A 1 122 ? -2.494 -11.369 2.652 1.00 97.75 122 TRP A C 1
ATOM 909 O O . TRP A 1 122 ? -1.366 -11.787 2.410 1.00 97.75 122 TRP A O 1
ATOM 919 N N . THR A 1 123 ? -3.449 -11.306 1.733 1.00 96.38 123 THR A N 1
ATOM 920 C CA . THR A 1 123 ? -3.312 -11.819 0.373 1.00 96.38 123 THR A CA 1
ATOM 921 C C . THR A 1 123 ? -3.489 -10.693 -0.634 1.00 96.38 123 THR A C 1
ATOM 923 O O . THR A 1 123 ? -4.445 -9.920 -0.542 1.00 96.38 123 THR A O 1
ATOM 926 N N . LYS A 1 124 ? -2.587 -10.624 -1.620 1.00 96.44 124 LYS A N 1
ATOM 927 C CA . LYS A 1 124 ? -2.723 -9.753 -2.794 1.00 96.44 124 LYS A CA 1
ATOM 928 C C . LYS A 1 124 ? -3.551 -10.467 -3.864 1.00 96.44 124 LYS A C 1
ATOM 930 O O . LYS A 1 124 ? -3.119 -11.468 -4.426 1.00 96.44 124 LYS A O 1
ATOM 935 N N . ASP A 1 125 ? -4.727 -9.930 -4.146 1.00 95.00 125 ASP A N 1
ATOM 936 C CA . ASP A 1 125 ? -5.676 -10.402 -5.150 1.00 95.00 125 ASP A CA 1
ATOM 937 C C . ASP A 1 125 ? -5.595 -9.496 -6.390 1.00 95.00 125 ASP A C 1
ATOM 939 O O . ASP A 1 125 ? -5.900 -8.300 -6.322 1.00 95.00 125 ASP A O 1
ATOM 943 N N . ARG A 1 126 ? -5.123 -10.068 -7.506 1.00 91.19 126 ARG A N 1
ATOM 944 C CA . ARG A 1 126 ? -4.922 -9.383 -8.798 1.00 91.19 126 ARG A CA 1
ATOM 945 C C . ARG A 1 126 ? -6.073 -9.603 -9.779 1.00 91.19 126 ARG A C 1
ATOM 947 O O . ARG A 1 126 ? -6.218 -8.824 -10.712 1.00 91.19 126 ARG A O 1
ATOM 954 N N . ASP A 1 127 ? -6.905 -10.621 -9.569 1.00 82.75 127 ASP A N 1
ATOM 955 C CA . ASP A 1 127 ? -7.967 -11.014 -10.511 1.00 82.75 127 ASP A CA 1
ATOM 956 C C . ASP A 1 127 ? -9.276 -10.255 -10.256 1.00 82.75 127 ASP A C 1
ATOM 958 O O . ASP A 1 127 ? -10.382 -10.710 -10.569 1.00 82.75 127 ASP A O 1
ATOM 962 N N . GLN A 1 128 ? -9.172 -9.086 -9.635 1.00 74.12 128 GLN A N 1
ATOM 963 C CA . GLN A 1 128 ? -10.323 -8.428 -9.069 1.00 74.12 128 GLN A CA 1
ATOM 964 C C . GLN A 1 128 ? -11.051 -7.576 -10.113 1.00 74.12 128 GLN A C 1
ATOM 966 O O . GLN A 1 128 ? -10.481 -6.704 -10.763 1.00 74.12 128 GLN A O 1
ATOM 971 N N . ALA A 1 129 ? -12.341 -7.865 -10.299 1.00 63.31 129 ALA A N 1
ATOM 972 C CA . ALA A 1 129 ? -13.072 -7.414 -11.478 1.00 63.31 129 ALA A CA 1
ATOM 973 C C . ALA A 1 129 ? -13.565 -5.955 -11.426 1.00 63.31 129 ALA A C 1
ATOM 975 O O . ALA A 1 129 ? -13.998 -5.440 -12.460 1.00 63.31 129 ALA A O 1
ATOM 976 N N . THR A 1 130 ? -13.598 -5.282 -10.264 1.00 85.69 130 THR A N 1
ATOM 977 C CA . THR A 1 130 ? -14.223 -3.946 -10.158 1.00 85.69 130 THR A CA 1
ATOM 978 C C . THR A 1 130 ? -13.715 -3.135 -8.962 1.00 85.69 130 THR A C 1
ATOM 980 O O . THR A 1 130 ? -13.843 -3.566 -7.816 1.00 85.69 130 THR A O 1
ATOM 983 N N . LEU A 1 131 ? -13.224 -1.921 -9.238 1.00 91.62 131 LEU A N 1
ATOM 984 C CA . LEU A 1 131 ? -12.874 -0.927 -8.220 1.00 91.62 131 LEU A CA 1
ATOM 985 C C . LEU A 1 131 ? -14.132 -0.426 -7.478 1.00 91.62 131 LEU A C 1
ATOM 987 O O . LEU A 1 131 ? -15.153 -0.165 -8.123 1.00 91.62 131 LEU A O 1
ATOM 991 N N . PRO A 1 132 ? -14.067 -0.236 -6.150 1.00 92.38 132 PRO A N 1
ATOM 992 C CA . PRO A 1 132 ? -15.043 0.530 -5.391 1.00 92.38 132 PRO A CA 1
ATOM 993 C C . PRO A 1 132 ? -15.227 1.936 -5.984 1.00 92.38 132 PRO A C 1
ATOM 995 O O . PRO A 1 132 ? -14.265 2.480 -6.528 1.00 92.38 132 PRO A O 1
ATOM 998 N N . PRO A 1 133 ? -16.436 2.527 -5.926 1.00 90.94 133 PRO A N 1
ATOM 999 C CA . PRO A 1 133 ? -16.729 3.790 -6.609 1.00 90.94 133 PRO A CA 1
ATOM 1000 C C . PRO A 1 133 ? -15.815 4.961 -6.223 1.00 90.94 133 PRO A C 1
ATOM 1002 O O . PRO A 1 133 ? -15.386 5.700 -7.103 1.00 90.94 133 PRO A O 1
ATOM 1005 N N . ASP A 1 134 ? -15.499 5.097 -4.938 1.00 90.00 134 ASP A N 1
ATOM 1006 C CA . ASP A 1 134 ? -14.572 6.083 -4.369 1.00 90.00 134 ASP A CA 1
ATOM 1007 C C . ASP A 1 134 ? -13.165 5.944 -4.966 1.00 90.00 134 ASP A C 1
ATOM 1009 O O . ASP A 1 134 ? -12.570 6.902 -5.454 1.00 90.00 134 ASP A O 1
ATOM 1013 N N . ILE A 1 135 ? -12.660 4.715 -5.024 1.00 92.38 135 ILE A N 1
ATOM 1014 C CA . ILE A 1 135 ? -11.341 4.421 -5.587 1.00 92.38 135 ILE A CA 1
ATOM 1015 C C . ILE A 1 135 ? -11.339 4.561 -7.114 1.00 92.38 135 ILE A C 1
ATOM 1017 O O . ILE A 1 135 ? -10.348 5.002 -7.692 1.00 92.38 135 ILE A O 1
ATOM 1021 N N . ALA A 1 136 ? -12.441 4.213 -7.781 1.00 92.12 136 ALA A N 1
ATOM 1022 C CA . ALA A 1 136 ? -12.596 4.388 -9.221 1.00 92.12 136 ALA A CA 1
ATOM 1023 C C . ALA A 1 136 ? -12.589 5.871 -9.622 1.00 92.12 136 ALA A C 1
ATOM 1025 O O . ALA A 1 136 ? -12.034 6.215 -10.665 1.00 92.12 136 ALA A O 1
ATOM 1026 N N . GLU A 1 137 ? -13.182 6.742 -8.800 1.00 90.88 137 GLU A N 1
ATOM 1027 C CA . GLU A 1 137 ? -13.134 8.195 -8.986 1.00 90.88 137 GLU A CA 1
ATOM 1028 C C . GLU A 1 137 ? -11.701 8.722 -8.860 1.00 90.88 137 GLU A C 1
ATOM 1030 O O . GLU A 1 137 ? -11.243 9.448 -9.744 1.00 90.88 137 GLU A O 1
ATOM 1035 N N . ILE A 1 138 ? -10.968 8.292 -7.826 1.00 88.88 138 ILE A N 1
ATOM 1036 C CA . ILE A 1 138 ? -9.561 8.671 -7.626 1.00 88.88 138 ILE A CA 1
ATOM 1037 C C . ILE A 1 138 ? -8.690 8.193 -8.795 1.00 88.88 138 ILE A C 1
ATOM 1039 O O . ILE A 1 138 ? -7.891 8.964 -9.324 1.00 88.88 138 ILE A O 1
ATOM 1043 N N . GLU A 1 139 ? -8.852 6.941 -9.229 1.00 87.06 139 GLU A N 1
ATOM 1044 C CA . GLU A 1 139 ? -8.077 6.387 -10.343 1.00 87.06 139 GLU A CA 1
ATOM 1045 C C . GLU A 1 139 ? -8.376 7.102 -11.665 1.00 87.06 139 GLU A C 1
ATOM 1047 O O . GLU A 1 139 ? -7.461 7.386 -12.431 1.00 87.06 139 GLU A O 1
ATOM 1052 N N . GLY A 1 140 ? -9.640 7.450 -11.928 1.00 84.38 140 GLY A N 1
ATOM 1053 C CA . GLY A 1 140 ? -10.022 8.211 -13.119 1.00 84.38 140 GLY A CA 1
ATOM 1054 C C . GLY A 1 140 ? -9.516 9.660 -13.129 1.00 84.38 140 GLY A C 1
ATOM 1055 O O . GLY A 1 140 ? -9.540 10.299 -14.182 1.00 84.38 140 GLY A O 1
ATOM 1056 N N . GLY A 1 141 ? -9.088 10.179 -11.974 1.00 79.12 141 GLY A N 1
ATOM 1057 C CA . GLY A 1 141 ? -8.526 11.518 -11.807 1.00 79.12 141 GLY A CA 1
ATOM 1058 C C . GLY A 1 141 ? -6.995 11.603 -11.876 1.00 79.12 141 GLY A C 1
ATOM 1059 O O . GLY A 1 141 ? -6.477 12.722 -11.845 1.00 79.12 141 GLY A O 1
ATOM 1060 N N . ARG A 1 142 ? -6.280 10.469 -11.947 1.00 70.94 142 ARG A N 1
ATOM 1061 C CA . ARG A 1 142 ? -4.813 10.401 -12.110 1.00 70.94 142 ARG A CA 1
ATOM 1062 C C . ARG A 1 142 ? -4.375 10.578 -13.563 1.00 70.94 142 ARG A C 1
ATOM 1064 O O . ARG A 1 142 ? -3.272 11.143 -13.746 1.00 70.94 142 ARG A O 1
#

Sequence (142 aa):
MRRVITVGAILAGVAVVVLAVVIAVAVATAPGPDAAVLVDGESRTSSSGQYTAEFFSEDSDGQHLVYPVIKDRAGIVVWSDDERYLQSAHPVGVIWQEDADVLWLLSSDIGNSRVVQVDGEWTKDRDQATLPPDIAEIEGGR

Foldseek 3Di:
DDDDDDDDDDDDDDDDDPDDDDDDPDDDDDDDQDPQWADAVDKDAAQVNQKIKHWDWDADPNAIWIWIFIAGPVRHTQDTDPDTDRCVPWNWTWGHDPPDRKIWTDTPPLHIWIWHDDPNHTDIGRPDDDDDPVVVVSNVVD

Secondary structure (DSSP, 8-state):
-----------------------------S--S-TTSPPTT-EEE-TTSSEEEEEEEEEETTEEEEEEEEEETT--EEEE-S--B-TTTSPPEEEEPTTSS-EEEE-TTT--EEEEEETTEEEEE-------HHHHHHHHT-

Mean predicted aligned error: 11.09 Å

Organism: NCBI:txid119981

Nearest PDB structures (foldseek):
  4dm5-assembly2_B  TM=6.527E-01  e=5.744E-01  Pseudomonas aeruginosa PAO1
  4dm5-assembly4_D  TM=5.919E-01  e=7.143E-01  Pseudomonas aeruginosa PAO1
  5ods-assembly3_C  TM=3.852E-01  e=8.412E-01  Mus musculus
  5ods-assembly1_A  TM=3.849E-01  e=7.966E-01  Mus musculus
  7e7w-assembly3_C  TM=3.406E-01  e=1.618E+00  Ralstonia solanacearum

Solvent-accessible surface area (backbone atoms only — not comparable to full-atom values): 9213 Å² total; per-residue (Å²): 141,85,89,85,87,90,87,85,86,84,90,86,80,90,83,79,83,81,79,84,79,88,80,83,83,88,82,80,96,67,94,66,77,60,90,69,46,61,49,85,88,45,74,46,67,29,62,82,65,52,36,33,37,33,52,48,73,49,79,53,98,91,39,68,27,34,29,55,32,36,20,41,80,87,66,48,76,69,41,65,55,91,62,74,34,40,56,93,83,54,49,62,42,37,32,63,39,82,90,33,78,33,40,35,40,42,26,91,84,85,48,52,32,39,36,34,70,56,99,87,40,70,41,80,44,65,87,67,90,72,74,56,70,72,58,43,52,54,61,77,71,110